Protein AF-A0A0Q6NPJ9-F1 (afdb_monomer_lite)

Radius of gyration: 23.0 Å; chains: 1; bounding box: 48×55×55 Å

Secondary structure (DSSP, 8-state):
-----------TT-S----HHHHHHHHHHHHHHHHH-TTTGGGGHHHHHHHHHHHHHHHHHHHHHHHHHHHHHHHHHHHT----

pLDDT: mean 81.9, std 17.86, range [44.81, 96.69]

Foldseek 3Di:
DDPDPPPPPPPPPPPPPDDLVNLVVVLVVLVVQLVVDVPCSVVSVVVNVVSVVVSVVRVVVVVVVVVVVVVVVVVVVVVVPDDD

Sequence (84 aa):
MEKMPSTEVPDAGSGLSITAELLELCMDRVAQAIVSDEKRGAVYLPIYDRLNAELAAIRRRAATLDDIRERVRRSLDRSRGPAR

Structure (mmCIF, N/CA/C/O backbone):
data_AF-A0A0Q6NPJ9-F1
#
_entry.id   AF-A0A0Q6NPJ9-F1
#
loop_
_atom_site.group_PDB
_atom_site.id
_atom_site.type_symbol
_atom_site.label_atom_id
_atom_site.label_alt_id
_atom_site.label_comp_id
_atom_site.label_asym_id
_atom_site.label_entity_id
_atom_site.label_seq_id
_atom_site.pdbx_PDB_ins_code
_atom_site.Cartn_x
_atom_site.Cartn_y
_atom_site.Cartn_z
_atom_site.occupancy
_atom_site.B_iso_or_equiv
_atom_site.auth_seq_id
_atom_site.auth_comp_id
_atom_site.auth_asym_id
_atom_site.auth_atom_id
_atom_site.pdbx_PDB_model_num
ATOM 1 N N . MET A 1 1 ? 6.196 46.068 -34.988 1.00 47.03 1 MET A N 1
ATOM 2 C CA . MET A 1 1 ? 5.886 44.623 -34.946 1.00 47.03 1 MET A CA 1
ATOM 3 C C . MET A 1 1 ? 6.222 44.162 -33.537 1.00 47.03 1 MET A C 1
ATOM 5 O O . MET A 1 1 ? 7.348 43.773 -33.258 1.00 47.03 1 MET A O 1
ATOM 9 N N . GLU A 1 2 ? 5.297 44.407 -32.612 1.00 45.91 2 GLU A N 1
ATOM 10 C CA . GLU A 1 2 ? 5.488 44.141 -31.186 1.00 45.91 2 GLU A CA 1
ATOM 11 C C . GLU A 1 2 ? 5.429 42.629 -30.965 1.00 45.91 2 GLU A C 1
ATOM 13 O O . GLU A 1 2 ? 4.431 41.982 -31.283 1.00 45.91 2 GLU A O 1
ATOM 18 N N . LYS A 1 3 ? 6.531 42.046 -30.483 1.00 53.34 3 LYS A N 1
ATOM 19 C CA . LYS A 1 3 ? 6.534 40.661 -30.018 1.00 53.34 3 LYS A CA 1
ATOM 20 C C . LYS A 1 3 ? 5.700 40.614 -28.745 1.00 53.34 3 LYS A C 1
ATOM 22 O O . LYS A 1 3 ? 6.148 41.072 -27.699 1.00 53.34 3 LYS A O 1
ATOM 27 N N . MET A 1 4 ? 4.493 40.073 -28.856 1.00 47.06 4 MET A N 1
ATOM 28 C CA . MET A 1 4 ? 3.710 39.669 -27.695 1.00 47.06 4 MET A CA 1
ATOM 29 C C . MET A 1 4 ? 4.554 38.708 -26.843 1.00 47.06 4 MET A C 1
ATOM 31 O O . MET A 1 4 ? 5.178 37.803 -27.410 1.00 47.06 4 MET A O 1
ATOM 35 N N . PRO A 1 5 ? 4.619 38.890 -25.513 1.00 52.91 5 PRO A N 1
ATOM 36 C CA . PRO A 1 5 ? 5.244 37.906 -24.650 1.00 52.91 5 PRO A CA 1
ATOM 37 C C . PRO A 1 5 ? 4.432 36.620 -24.767 1.00 52.91 5 PRO A C 1
ATOM 39 O O . PRO A 1 5 ? 3.220 36.627 -24.541 1.00 52.91 5 PRO A O 1
ATOM 42 N N . SER A 1 6 ? 5.097 35.537 -25.172 1.00 51.03 6 SER A N 1
ATOM 43 C CA . SER A 1 6 ? 4.543 34.192 -25.098 1.00 51.03 6 SER A CA 1
ATOM 44 C C . SER A 1 6 ? 3.944 34.023 -23.712 1.00 51.03 6 SER A C 1
ATOM 46 O O . SER A 1 6 ? 4.661 34.043 -22.715 1.00 51.03 6 SER A O 1
ATOM 48 N N . THR A 1 7 ? 2.620 33.924 -23.654 1.00 50.88 7 THR A N 1
ATOM 49 C CA . THR A 1 7 ? 1.923 33.443 -22.474 1.00 50.88 7 THR A CA 1
ATOM 50 C C . THR A 1 7 ? 2.409 32.018 -22.281 1.00 50.88 7 THR A C 1
ATOM 52 O O . THR A 1 7 ? 1.918 31.093 -22.925 1.00 50.88 7 THR A O 1
ATOM 55 N N . GLU A 1 8 ? 3.439 31.852 -21.456 1.00 47.88 8 GLU A N 1
ATOM 56 C CA . GLU A 1 8 ? 3.692 30.588 -20.794 1.00 47.88 8 GLU A CA 1
ATOM 57 C C . GLU A 1 8 ? 2.412 30.311 -20.020 1.00 47.88 8 GLU A C 1
ATOM 59 O O . GLU A 1 8 ? 2.128 30.926 -18.993 1.00 47.88 8 GLU A O 1
ATOM 64 N N . VAL A 1 9 ? 1.557 29.483 -20.620 1.00 55.53 9 VAL A N 1
ATOM 65 C CA . VAL A 1 9 ? 0.424 28.893 -19.931 1.00 55.53 9 VAL A CA 1
ATOM 66 C C . VAL A 1 9 ? 1.047 28.269 -18.689 1.00 55.53 9 VAL A C 1
ATOM 68 O O . VAL A 1 9 ? 1.922 27.416 -18.862 1.00 55.53 9 VAL A O 1
ATOM 71 N N . PRO A 1 10 ? 0.712 28.723 -17.468 1.00 47.50 10 PRO A N 1
ATOM 72 C CA . PRO A 1 10 ? 1.217 28.067 -16.281 1.00 47.50 10 PRO A CA 1
ATOM 73 C C . PRO A 1 10 ? 0.795 26.612 -16.414 1.00 47.50 10 PRO A C 1
ATOM 75 O O . PRO A 1 10 ? -0.399 26.314 -16.498 1.00 47.50 10 PRO A O 1
ATOM 78 N N . ASP A 1 11 ? 1.795 25.743 -16.554 1.00 50.69 11 ASP A N 1
ATOM 79 C CA . ASP A 1 11 ? 1.607 24.308 -16.573 1.00 50.69 11 ASP A CA 1
ATOM 80 C C . ASP A 1 11 ? 0.670 23.983 -15.415 1.00 50.69 11 ASP A C 1
ATOM 82 O O . ASP A 1 11 ? 0.944 24.304 -14.253 1.00 50.69 11 ASP A O 1
ATOM 86 N N . ALA A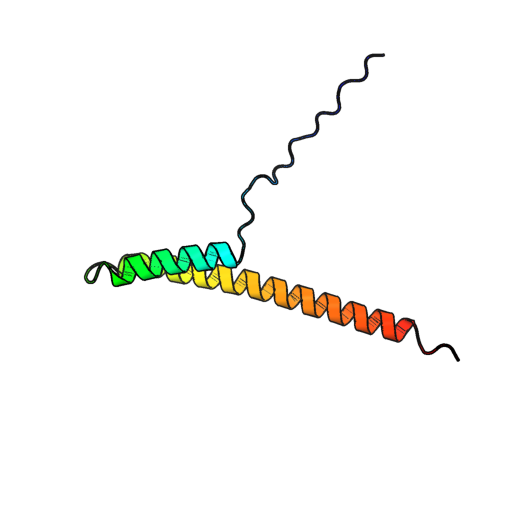 1 12 ? -0.471 23.377 -15.729 1.00 44.81 12 ALA A N 1
ATOM 87 C CA . ALA A 1 12 ? -1.433 22.896 -14.749 1.00 44.81 12 ALA A CA 1
ATOM 88 C C . ALA A 1 12 ? -0.866 21.694 -13.952 1.00 44.81 12 ALA A C 1
ATOM 90 O O . ALA A 1 12 ? -1.608 20.811 -13.532 1.00 44.81 12 ALA A O 1
ATOM 91 N N . GLY A 1 13 ? 0.456 21.656 -13.754 1.00 44.97 13 GLY A N 1
ATOM 92 C CA . GLY A 1 13 ? 1.259 20.679 -13.035 1.00 44.97 13 GLY A CA 1
ATOM 93 C C . GLY A 1 13 ? 1.709 21.156 -11.652 1.00 44.97 13 GLY A C 1
ATOM 94 O O . GLY A 1 13 ? 2.562 20.526 -11.041 1.00 44.97 13 GLY A O 1
ATOM 95 N N . SER A 1 14 ? 1.111 22.223 -11.108 1.00 47.28 14 SER A N 1
ATOM 96 C CA . SER A 1 14 ? 1.209 22.544 -9.671 1.00 47.28 14 SER A CA 1
ATOM 97 C C . SER A 1 14 ? 0.108 21.855 -8.844 1.00 47.28 14 SER A C 1
ATOM 99 O O . SER A 1 14 ? -0.276 22.304 -7.766 1.00 47.28 14 SER A O 1
ATOM 101 N N . GLY A 1 15 ? -0.445 20.754 -9.359 1.00 50.59 15 GLY A N 1
ATOM 102 C CA . GLY A 1 15 ? -1.144 19.780 -8.533 1.00 50.59 15 GLY A CA 1
ATOM 103 C C . GLY A 1 15 ? -0.087 18.922 -7.855 1.00 50.59 15 GLY A C 1
ATOM 104 O O . GLY A 1 15 ? 0.643 18.223 -8.547 1.00 50.59 15 GLY A O 1
ATOM 105 N N . LEU A 1 16 ? 0.024 18.997 -6.526 1.00 62.28 16 LEU A N 1
ATOM 106 C CA . LEU A 1 16 ? 0.904 18.137 -5.728 1.00 62.28 16 LEU A CA 1
ATOM 107 C C . LEU A 1 16 ? 0.814 16.686 -6.230 1.00 62.28 16 LEU A C 1
ATOM 109 O O . LEU A 1 16 ? -0.212 16.028 -6.050 1.00 62.28 16 LEU A O 1
ATOM 113 N N . SER A 1 17 ? 1.868 16.204 -6.892 1.00 74.62 17 SER A N 1
ATOM 114 C CA . SER A 1 17 ? 1.934 14.831 -7.387 1.00 74.62 17 SER A CA 1
ATOM 115 C C . SER A 1 17 ? 1.761 13.874 -6.213 1.00 74.62 17 SER A C 1
ATOM 117 O O . SER A 1 17 ? 2.575 13.874 -5.290 1.00 74.62 17 SER A O 1
ATOM 119 N N . ILE A 1 18 ? 0.701 13.064 -6.228 1.00 82.56 18 ILE A N 1
ATOM 120 C CA . ILE A 1 18 ? 0.465 12.070 -5.177 1.00 82.56 18 ILE A CA 1
ATOM 121 C C . ILE A 1 18 ? 1.515 10.965 -5.323 1.00 82.56 18 ILE A C 1
ATOM 123 O O . ILE A 1 18 ? 1.459 10.160 -6.254 1.00 82.56 18 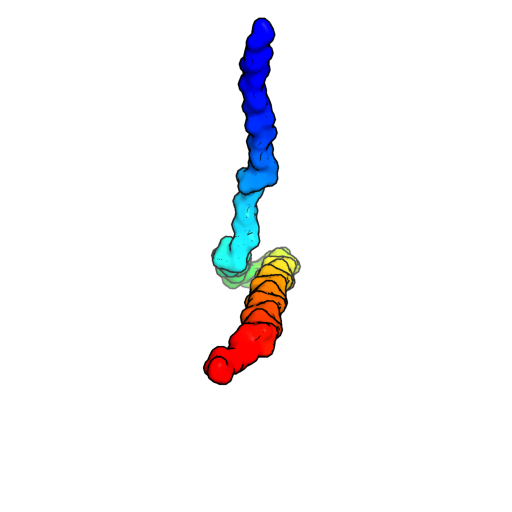ILE A O 1
ATOM 127 N N . THR A 1 19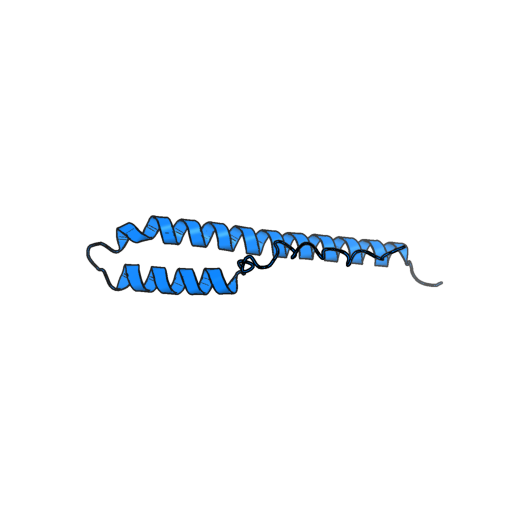 ? 2.486 10.945 -4.409 1.00 89.62 19 THR A N 1
ATOM 128 C CA . THR A 1 19 ? 3.521 9.907 -4.330 1.00 89.62 19 THR A CA 1
ATOM 129 C C . THR A 1 19 ? 3.081 8.759 -3.424 1.00 89.62 19 THR A C 1
ATOM 131 O O . THR A 1 19 ? 2.176 8.902 -2.599 1.00 89.62 19 THR A O 1
ATOM 134 N N . ALA A 1 20 ? 3.746 7.607 -3.560 1.00 91.00 20 ALA A N 1
ATOM 135 C CA . ALA A 1 20 ? 3.552 6.479 -2.649 1.00 91.00 20 ALA A CA 1
ATOM 136 C C . ALA A 1 20 ? 3.869 6.871 -1.195 1.00 91.00 20 ALA A C 1
ATOM 138 O O . ALA A 1 20 ? 3.098 6.549 -0.299 1.00 91.00 20 ALA A O 1
ATOM 139 N N . GLU A 1 21 ? 4.938 7.644 -0.983 1.00 91.12 21 GLU A N 1
ATOM 140 C CA . GLU A 1 21 ? 5.352 8.130 0.340 1.00 91.12 21 GLU A CA 1
ATOM 141 C C . GLU A 1 21 ? 4.279 9.013 0.991 1.00 91.12 21 GLU A C 1
ATOM 143 O O . GLU A 1 21 ? 3.995 8.887 2.181 1.00 91.12 21 GLU A O 1
ATOM 148 N N . LEU A 1 22 ? 3.637 9.892 0.211 1.00 92.94 22 LEU A N 1
ATOM 149 C CA . LEU A 1 22 ? 2.562 10.737 0.724 1.00 92.94 22 LEU A CA 1
ATOM 150 C C . LEU A 1 22 ? 1.331 9.906 1.111 1.00 92.94 22 LEU A C 1
ATOM 152 O O . LEU A 1 22 ? 0.710 10.176 2.139 1.00 92.94 22 LEU A O 1
ATOM 156 N N . LEU A 1 23 ? 0.986 8.890 0.313 1.00 93.38 23 LEU A N 1
ATOM 157 C CA . LEU A 1 23 ? -0.109 7.973 0.639 1.00 93.38 23 LEU A CA 1
ATOM 158 C C . LEU A 1 23 ? 0.182 7.162 1.901 1.00 93.38 23 LEU A C 1
ATOM 160 O O . LEU A 1 23 ? -0.706 7.040 2.738 1.00 93.38 23 LEU A O 1
ATOM 164 N N . GLU A 1 24 ? 1.404 6.657 2.065 1.00 94.00 24 GLU A N 1
ATOM 165 C CA . GLU A 1 24 ? 1.829 5.940 3.273 1.00 94.00 24 GLU A CA 1
ATOM 166 C C . GLU A 1 24 ? 1.707 6.831 4.514 1.00 94.00 24 GLU A C 1
ATOM 168 O O . GLU A 1 24 ? 1.054 6.446 5.482 1.00 94.00 24 GLU A O 1
ATOM 173 N N . LEU A 1 25 ? 2.187 8.077 4.442 1.00 95.50 25 LEU A N 1
ATOM 174 C CA . LEU A 1 25 ? 2.028 9.045 5.531 1.00 95.50 25 LEU A CA 1
ATOM 175 C C . LEU A 1 25 ? 0.549 9.325 5.858 1.00 95.50 25 LEU A C 1
ATOM 177 O O . LEU A 1 25 ? 0.172 9.480 7.023 1.00 95.50 25 LEU A O 1
ATOM 181 N N . CYS A 1 26 ? -0.311 9.415 4.841 1.00 94.81 26 CYS A N 1
ATOM 182 C CA . CYS A 1 26 ? -1.752 9.554 5.042 1.00 94.81 26 CYS A CA 1
ATOM 183 C C . CYS A 1 26 ? -2.355 8.312 5.712 1.00 94.81 26 CYS A C 1
ATOM 185 O O . CYS A 1 26 ? -3.181 8.457 6.615 1.00 94.81 26 CYS A O 1
ATOM 187 N N . MET A 1 27 ? -1.941 7.111 5.304 1.00 95.69 27 MET A N 1
ATOM 188 C CA . MET A 1 27 ? -2.391 5.854 5.902 1.00 95.69 27 MET A CA 1
ATOM 189 C C . MET A 1 27 ? -1.986 5.750 7.371 1.00 95.69 27 MET A C 1
ATOM 191 O O . MET A 1 27 ? -2.827 5.374 8.183 1.00 95.69 27 MET A O 1
ATOM 195 N N . ASP A 1 28 ? -0.766 6.154 7.730 1.00 96.69 28 ASP A N 1
ATOM 196 C CA . ASP A 1 28 ? -0.295 6.161 9.120 1.00 96.69 28 ASP A CA 1
ATOM 197 C C . ASP A 1 28 ? -1.170 7.050 10.010 1.00 96.69 28 ASP A C 1
ATOM 199 O O . ASP A 1 28 ? -1.577 6.656 11.105 1.00 96.69 28 ASP A O 1
ATOM 203 N N . ARG A 1 29 ? -1.542 8.237 9.516 1.00 95.56 29 ARG A N 1
ATOM 204 C CA . ARG A 1 29 ? -2.440 9.155 10.237 1.00 95.56 29 ARG A CA 1
ATOM 205 C C . ARG A 1 29 ? -3.841 8.577 10.412 1.00 95.56 29 ARG A C 1
ATOM 207 O O . ARG A 1 29 ? -4.434 8.721 11.479 1.00 95.56 29 ARG A O 1
ATOM 214 N N . VAL A 1 30 ? -4.375 7.922 9.381 1.00 94.50 30 VAL A N 1
ATOM 215 C CA . VAL A 1 30 ? -5.688 7.266 9.458 1.00 94.50 30 VAL A CA 1
ATOM 216 C C . VAL A 1 30 ? -5.639 6.079 10.420 1.00 94.50 30 VAL A C 1
ATOM 218 O O . VAL A 1 30 ? -6.535 5.941 11.247 1.00 94.50 30 VAL A O 1
ATOM 221 N N . ALA A 1 31 ? -4.580 5.269 10.384 1.00 94.88 31 ALA A N 1
ATOM 222 C CA . ALA A 1 31 ? -4.377 4.173 11.327 1.00 94.88 31 ALA A CA 1
ATOM 223 C C . ALA A 1 31 ? -4.312 4.684 12.773 1.00 94.88 31 ALA A C 1
ATOM 225 O O . ALA A 1 31 ? -4.972 4.131 13.653 1.00 94.88 31 ALA A O 1
ATOM 226 N N . GLN A 1 32 ? -3.596 5.786 13.013 1.00 95.38 32 GLN A N 1
ATOM 227 C CA . GLN A 1 32 ? -3.555 6.423 14.326 1.00 95.38 32 GLN A CA 1
ATOM 228 C C . GLN A 1 32 ? -4.947 6.884 14.782 1.00 95.38 32 GLN A C 1
ATOM 230 O O . GLN A 1 32 ? -5.307 6.660 15.937 1.00 95.38 32 GLN A O 1
ATOM 235 N N . ALA A 1 33 ? -5.748 7.481 13.893 1.00 92.75 33 ALA A N 1
ATOM 236 C CA . ALA A 1 33 ? -7.121 7.883 14.205 1.00 92.75 33 ALA A CA 1
ATOM 237 C C . ALA A 1 33 ? -8.033 6.682 14.518 1.00 92.75 33 ALA A C 1
ATOM 239 O O . ALA A 1 33 ? -8.812 6.748 15.465 1.00 92.75 33 ALA A O 1
ATOM 240 N N . ILE A 1 34 ? -7.898 5.575 13.777 1.00 93.44 34 ILE A N 1
ATOM 241 C CA . ILE A 1 34 ? -8.635 4.326 14.031 1.00 93.44 34 ILE A CA 1
ATOM 242 C C . ILE A 1 34 ? -8.321 3.792 15.429 1.00 93.44 34 ILE A C 1
ATOM 244 O O . ILE A 1 34 ? -9.238 3.468 16.177 1.00 93.44 34 ILE A O 1
ATOM 248 N N . VAL A 1 35 ? -7.036 3.707 15.782 1.00 94.00 35 VAL A N 1
ATOM 249 C CA . VAL A 1 35 ? -6.596 3.150 17.071 1.00 94.00 35 VAL A CA 1
ATOM 250 C C . VAL A 1 35 ? -6.930 4.082 18.238 1.00 94.00 35 VAL A C 1
ATOM 252 O O . VAL A 1 35 ? -7.246 3.608 19.324 1.00 94.00 35 VAL A O 1
ATOM 255 N N . SER A 1 36 ? -6.888 5.400 18.028 1.00 93.06 36 SER A N 1
ATOM 256 C CA . SER A 1 36 ? -7.166 6.383 19.086 1.00 93.06 36 SER A CA 1
ATOM 257 C C . SER A 1 36 ? -8.654 6.491 19.440 1.00 93.06 36 SER A C 1
ATOM 259 O O . SER A 1 36 ? -8.984 6.954 20.530 1.00 93.06 36 SER A O 1
ATOM 261 N N . ASP A 1 37 ? -9.554 6.078 18.544 1.00 88.62 37 ASP A N 1
ATOM 262 C CA . ASP A 1 37 ? -11.001 6.079 18.772 1.00 88.62 37 ASP A CA 1
ATOM 263 C C . ASP A 1 37 ? -11.533 4.640 18.881 1.00 88.62 37 ASP A C 1
ATOM 265 O O . ASP A 1 37 ? -12.066 4.075 17.928 1.00 88.62 37 ASP A O 1
ATOM 269 N N . GLU A 1 38 ? -11.422 4.037 20.069 1.00 78.19 38 GLU A N 1
ATOM 270 C CA . GLU A 1 38 ? -11.835 2.642 20.326 1.00 78.19 38 GLU A CA 1
ATOM 271 C C . GLU A 1 38 ? -13.297 2.333 19.956 1.00 78.19 38 GLU A C 1
ATOM 273 O O . GLU A 1 38 ? -13.637 1.183 19.679 1.00 78.19 38 GLU A O 1
ATOM 278 N N . LYS A 1 39 ? -14.190 3.332 19.964 1.00 81.88 39 LYS A N 1
ATOM 279 C CA . LYS A 1 39 ? -15.632 3.117 19.755 1.00 81.88 39 LYS A CA 1
ATOM 280 C C . LYS A 1 39 ? -16.092 3.459 18.348 1.00 81.88 39 LYS A C 1
ATOM 282 O O . LYS A 1 39 ? -17.098 2.909 17.899 1.00 81.88 39 LYS A O 1
ATOM 287 N N . ARG A 1 40 ? -15.415 4.383 17.667 1.00 87.69 40 ARG A N 1
ATOM 288 C CA . ARG A 1 40 ? -15.812 4.856 16.334 1.00 87.69 40 ARG A CA 1
ATOM 289 C C . ARG A 1 40 ? -14.721 4.701 15.289 1.00 87.69 40 ARG A C 1
ATOM 291 O O . ARG A 1 40 ? -14.998 4.994 14.135 1.00 87.69 40 ARG A O 1
ATOM 298 N N . GLY A 1 41 ? -13.553 4.157 15.618 1.00 85.56 41 GLY A N 1
ATOM 299 C CA . GLY A 1 41 ? -12.443 3.948 14.684 1.00 85.56 41 GLY A CA 1
ATOM 300 C C . GLY A 1 41 ? -12.848 3.230 13.392 1.00 85.56 41 GLY A C 1
ATOM 301 O O . GLY A 1 41 ? -12.356 3.558 12.314 1.00 85.56 41 GLY A O 1
ATOM 302 N N . ALA A 1 42 ? -13.841 2.337 13.463 1.00 92.06 42 ALA A N 1
ATOM 303 C CA . ALA A 1 42 ? -14.407 1.647 12.305 1.00 92.06 42 ALA A CA 1
ATOM 304 C C . ALA A 1 42 ? -14.929 2.586 11.194 1.00 92.06 42 ALA A C 1
ATOM 306 O O . ALA A 1 42 ? -14.924 2.199 10.027 1.00 92.06 42 ALA A O 1
ATOM 307 N N . VAL A 1 43 ? -15.332 3.825 11.510 1.00 94.44 43 VAL A N 1
ATOM 308 C CA . VAL A 1 43 ? -15.804 4.799 10.504 1.00 94.44 43 VAL A CA 1
ATOM 309 C C . VAL A 1 43 ? -14.699 5.248 9.548 1.00 94.44 43 VAL A C 1
ATOM 311 O O . VAL A 1 43 ? -14.994 5.722 8.453 1.00 94.44 43 VAL A O 1
ATOM 314 N N . TYR A 1 44 ? -13.434 5.091 9.942 1.00 93.81 44 TYR A N 1
ATOM 315 C CA . TYR A 1 44 ? -12.281 5.447 9.121 1.00 93.81 44 TYR A CA 1
ATOM 316 C C . TYR A 1 44 ? -11.773 4.280 8.262 1.00 93.81 44 TYR A C 1
ATOM 318 O O . TYR A 1 44 ? -10.985 4.516 7.347 1.00 93.81 44 TYR A O 1
ATOM 326 N N . LEU A 1 45 ? -12.238 3.042 8.493 1.00 93.81 45 LEU A N 1
ATOM 327 C CA . LEU A 1 45 ? -11.833 1.872 7.699 1.00 93.81 45 LEU A CA 1
ATOM 328 C C . LEU A 1 45 ? -12.051 2.065 6.188 1.00 93.81 45 LEU A C 1
ATOM 330 O O . LEU A 1 45 ? -11.110 1.815 5.438 1.00 93.81 45 LEU A O 1
ATOM 334 N N . PRO A 1 46 ? -13.186 2.619 5.709 1.00 96.31 46 PRO A N 1
ATOM 335 C CA . PRO A 1 46 ? -13.366 2.859 4.277 1.00 96.31 46 PRO A CA 1
ATOM 336 C C . PRO A 1 46 ? -12.329 3.822 3.681 1.00 96.31 46 PRO A C 1
ATOM 338 O O . PRO A 1 46 ? -11.967 3.709 2.509 1.00 96.31 46 PRO A O 1
ATOM 341 N N . ILE A 1 47 ? -11.844 4.783 4.476 1.00 94.44 47 ILE A N 1
ATOM 342 C CA . ILE A 1 47 ? -10.789 5.709 4.048 1.00 94.44 47 ILE A CA 1
ATOM 343 C C . ILE A 1 47 ? -9.464 4.952 3.945 1.00 94.44 47 ILE A C 1
ATOM 345 O O . ILE A 1 47 ? -8.760 5.086 2.944 1.00 94.44 47 ILE A O 1
ATOM 349 N N . TYR A 1 48 ? -9.147 4.139 4.952 1.00 94.50 48 TYR A N 1
ATOM 350 C CA . TYR A 1 48 ? -7.937 3.323 4.972 1.00 94.50 48 TYR A CA 1
ATOM 351 C C . TYR A 1 48 ? -7.880 2.353 3.781 1.00 94.50 48 TYR A C 1
ATOM 353 O O . TYR A 1 48 ? -6.875 2.309 3.070 1.00 94.50 48 TYR A O 1
ATOM 361 N N . ASP A 1 49 ? -8.982 1.656 3.494 1.00 96.50 49 ASP A N 1
ATOM 362 C CA . ASP A 1 49 ? -9.083 0.714 2.374 1.00 96.50 49 ASP A CA 1
ATOM 363 C C . ASP A 1 49 ? -8.860 1.400 1.022 1.00 96.50 49 ASP A C 1
ATOM 365 O O . ASP A 1 49 ? -8.130 0.891 0.166 1.00 96.50 49 ASP A O 1
ATOM 369 N N . ARG A 1 50 ? -9.439 2.594 0.834 1.00 96.12 50 ARG A N 1
ATOM 370 C CA . ARG A 1 50 ? -9.239 3.377 -0.390 1.00 96.12 50 ARG A CA 1
ATOM 371 C C . ARG A 1 50 ? -7.777 3.779 -0.571 1.00 96.12 50 ARG A C 1
ATOM 373 O O . ARG A 1 50 ? -7.247 3.630 -1.669 1.00 96.12 50 ARG A O 1
ATOM 380 N N . LEU A 1 51 ? -7.124 4.276 0.480 1.00 95.06 51 LEU A N 1
ATOM 381 C CA . LEU A 1 51 ? -5.710 4.662 0.417 1.00 95.06 51 LEU A CA 1
ATOM 382 C C . LEU A 1 51 ? -4.815 3.461 0.092 1.00 95.06 51 LEU A C 1
ATOM 384 O O . LEU A 1 51 ? -3.908 3.574 -0.733 1.00 95.06 51 LEU A O 1
ATOM 388 N N . ASN A 1 52 ? -5.121 2.300 0.670 1.00 95.75 52 ASN A N 1
ATOM 389 C CA . ASN A 1 52 ? -4.398 1.063 0.401 1.00 95.75 52 ASN A CA 1
ATOM 390 C C . ASN A 1 52 ? -4.530 0.631 -1.074 1.00 95.75 52 ASN A C 1
ATOM 392 O O . ASN A 1 52 ? -3.546 0.253 -1.714 1.00 95.75 52 ASN A O 1
ATOM 396 N N . ALA A 1 53 ? -5.730 0.751 -1.654 1.00 96.25 53 ALA A N 1
ATOM 397 C CA . ALA A 1 53 ? -5.964 0.459 -3.068 1.00 96.25 53 ALA A CA 1
ATOM 398 C C . ALA A 1 53 ? -5.187 1.403 -4.007 1.00 96.25 53 ALA A C 1
ATOM 400 O O . ALA A 1 53 ? -4.590 0.946 -4.986 1.00 96.25 53 ALA A O 1
ATOM 401 N N . GLU A 1 54 ? -5.147 2.701 -3.699 1.00 95.00 54 GLU A N 1
ATOM 402 C CA . GLU A 1 54 ? -4.379 3.686 -4.473 1.00 95.00 54 GLU A CA 1
ATOM 403 C C . GLU A 1 54 ? -2.868 3.424 -4.382 1.00 95.00 54 GLU A C 1
ATOM 405 O O . GLU A 1 54 ? -2.171 3.417 -5.401 1.00 95.00 54 GLU A O 1
ATOM 410 N N . LEU A 1 55 ? -2.356 3.114 -3.185 1.00 94.19 55 LEU A N 1
ATOM 411 C CA . LEU A 1 55 ? -0.948 2.766 -2.987 1.00 94.19 55 LEU A CA 1
ATOM 412 C C . LEU A 1 55 ? -0.564 1.525 -3.806 1.00 94.19 55 LEU A C 1
ATOM 414 O O . LEU A 1 55 ? 0.460 1.517 -4.498 1.00 94.19 55 LEU A O 1
ATOM 418 N N . ALA A 1 56 ? -1.411 0.493 -3.788 1.00 94.31 56 ALA A N 1
ATOM 419 C CA . ALA A 1 56 ? -1.222 -0.703 -4.600 1.00 94.31 56 ALA A CA 1
ATOM 420 C C . ALA A 1 56 ? -1.221 -0.381 -6.104 1.00 94.31 56 ALA A C 1
ATOM 422 O O . ALA A 1 56 ? -0.385 -0.903 -6.849 1.00 94.31 56 ALA A O 1
ATOM 423 N N . ALA A 1 57 ? -2.108 0.507 -6.562 1.00 94.06 57 ALA A N 1
ATOM 424 C CA . ALA A 1 57 ? -2.165 0.929 -7.957 1.00 94.06 57 ALA A CA 1
ATOM 425 C C . ALA A 1 57 ? -0.888 1.666 -8.393 1.00 94.06 57 ALA A C 1
ATOM 427 O O . ALA A 1 57 ? -0.345 1.360 -9.459 1.00 94.06 57 ALA A O 1
ATOM 428 N N . ILE A 1 58 ? -0.373 2.587 -7.572 1.00 92.19 58 ILE A N 1
ATOM 429 C CA . ILE A 1 58 ? 0.873 3.316 -7.855 1.00 92.19 58 ILE A CA 1
ATOM 430 C C . ILE A 1 58 ? 2.058 2.352 -7.920 1.00 92.19 58 ILE A C 1
ATOM 432 O O . ILE A 1 58 ? 2.794 2.349 -8.910 1.00 92.19 58 ILE A O 1
ATOM 436 N N . ARG A 1 59 ? 2.207 1.478 -6.920 1.00 91.31 59 ARG A N 1
ATOM 437 C CA . ARG A 1 59 ? 3.287 0.480 -6.885 1.00 91.31 59 ARG A CA 1
ATOM 438 C C . ARG A 1 59 ? 3.232 -0.460 -8.089 1.00 91.31 59 ARG A C 1
ATOM 440 O O . ARG A 1 59 ? 4.257 -0.728 -8.711 1.00 91.31 59 ARG A O 1
ATOM 447 N N . ARG A 1 60 ? 2.034 -0.907 -8.482 1.00 94.00 60 ARG A N 1
ATOM 448 C CA . ARG A 1 60 ? 1.847 -1.755 -9.668 1.00 94.00 60 ARG A CA 1
ATOM 449 C C . ARG A 1 60 ? 2.252 -1.041 -10.956 1.00 94.00 60 ARG A C 1
ATOM 451 O O . ARG A 1 60 ? 2.889 -1.655 -11.812 1.00 94.00 60 ARG A O 1
ATOM 458 N N . ARG A 1 61 ? 1.894 0.238 -11.114 1.00 91.62 61 ARG A N 1
ATOM 459 C CA . ARG A 1 61 ? 2.294 1.042 -12.281 1.00 91.62 61 ARG A CA 1
ATOM 460 C C . ARG A 1 61 ? 3.811 1.204 -12.344 1.00 91.62 61 ARG A C 1
ATOM 462 O O . ARG A 1 61 ? 4.377 0.988 -13.410 1.00 91.62 61 ARG A O 1
ATOM 469 N N . ALA A 1 62 ? 4.458 1.504 -11.216 1.00 89.69 62 ALA A N 1
ATOM 470 C CA . ALA A 1 62 ? 5.915 1.603 -11.133 1.00 89.69 62 ALA A CA 1
ATOM 471 C C . ALA A 1 62 ? 6.596 0.285 -11.540 1.00 89.69 62 ALA A C 1
ATOM 473 O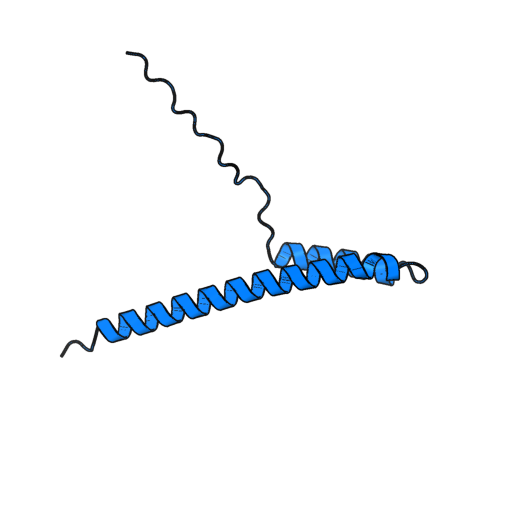 O . ALA A 1 62 ? 7.407 0.278 -12.462 1.00 89.69 62 ALA A O 1
ATOM 474 N N . ALA A 1 63 ? 6.167 -0.842 -10.964 1.00 92.62 63 ALA A N 1
ATOM 475 C CA . ALA A 1 63 ? 6.693 -2.162 -11.314 1.00 92.62 63 ALA A CA 1
ATOM 476 C C . ALA A 1 63 ? 6.484 -2.512 -12.799 1.00 92.62 63 ALA A C 1
ATOM 478 O O . ALA A 1 63 ? 7.366 -3.075 -13.442 1.00 92.62 63 ALA A O 1
ATOM 479 N N . THR A 1 64 ? 5.330 -2.145 -13.366 1.00 93.44 64 THR A N 1
ATOM 480 C CA . THR A 1 64 ? 5.040 -2.356 -14.794 1.00 93.44 64 THR A CA 1
ATOM 481 C C . THR A 1 64 ? 5.978 -1.536 -15.678 1.00 93.44 64 THR A C 1
ATOM 483 O O . THR A 1 64 ? 6.476 -2.038 -16.682 1.00 93.44 64 THR A O 1
ATOM 486 N N . LEU A 1 65 ? 6.238 -0.275 -15.319 1.00 92.62 65 LEU A N 1
ATOM 487 C CA . LEU A 1 65 ? 7.176 0.569 -16.057 1.00 92.62 65 LEU A CA 1
ATOM 488 C C . LEU A 1 65 ? 8.601 0.022 -15.990 1.00 92.62 65 LEU A C 1
ATOM 490 O O . LEU A 1 65 ? 9.294 0.037 -17.006 1.00 92.62 65 LEU A O 1
ATOM 494 N N . ASP A 1 66 ? 9.026 -0.484 -14.836 1.00 93.75 66 ASP A N 1
ATOM 495 C CA . ASP A 1 66 ? 10.351 -1.082 -14.688 1.00 93.75 66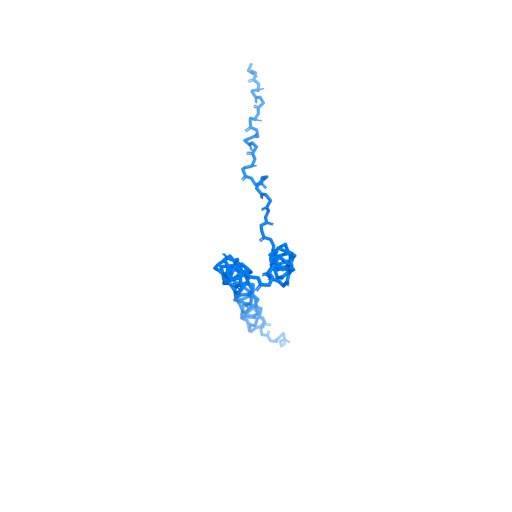 ASP A CA 1
ATOM 496 C C . ASP A 1 66 ? 10.492 -2.379 -15.494 1.00 93.75 66 ASP A C 1
ATOM 498 O O . ASP A 1 66 ? 11.503 -2.554 -16.174 1.00 93.75 66 ASP A O 1
ATOM 502 N N . ASP A 1 67 ? 9.461 -3.229 -15.541 1.00 94.19 67 ASP A N 1
ATOM 503 C CA . ASP A 1 67 ? 9.450 -4.408 -16.420 1.00 94.19 67 ASP A CA 1
ATOM 504 C C . ASP A 1 67 ? 9.519 -4.022 -17.907 1.00 94.19 67 ASP A C 1
ATOM 506 O O . ASP A 1 67 ? 10.298 -4.593 -18.673 1.00 94.19 67 ASP A O 1
ATOM 510 N N . ILE A 1 68 ? 8.771 -2.993 -18.326 1.00 95.12 68 ILE A N 1
ATOM 511 C CA . ILE A 1 68 ? 8.826 -2.478 -19.701 1.00 95.12 68 ILE A CA 1
ATOM 512 C C . ILE A 1 68 ? 10.230 -1.955 -20.026 1.00 95.12 68 ILE A C 1
ATOM 514 O O . ILE A 1 68 ? 10.783 -2.302 -21.073 1.00 95.12 68 ILE A O 1
ATOM 518 N N . ARG A 1 69 ? 10.826 -1.147 -19.141 1.00 92.88 69 ARG A N 1
ATOM 519 C CA . ARG A 1 69 ? 12.191 -0.617 -19.307 1.00 92.88 69 ARG A CA 1
ATOM 520 C C . ARG A 1 69 ? 13.201 -1.745 -19.443 1.00 92.88 69 ARG A C 1
ATOM 522 O O . ARG A 1 69 ? 14.039 -1.723 -20.343 1.00 92.88 69 ARG A O 1
ATOM 529 N N . GLU A 1 70 ? 13.084 -2.751 -18.592 1.00 94.31 70 GLU A N 1
ATOM 530 C CA . GLU A 1 70 ? 13.960 -3.909 -18.597 1.00 94.31 70 GLU A CA 1
ATOM 531 C C . GLU A 1 70 ? 13.807 -4.736 -19.878 1.00 94.31 70 GLU A C 1
ATOM 533 O O . GLU A 1 70 ? 14.792 -5.132 -20.50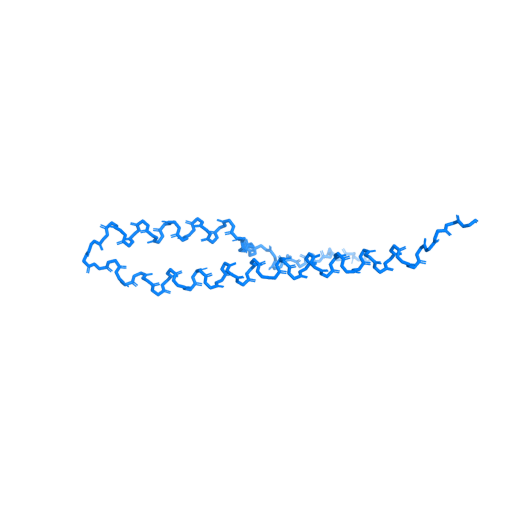8 1.00 94.31 70 GLU A O 1
ATOM 538 N N . ARG A 1 71 ? 12.570 -4.950 -20.327 1.00 92.44 71 ARG A N 1
ATOM 539 C CA . ARG A 1 71 ? 12.277 -5.635 -21.587 1.00 92.44 71 ARG A CA 1
ATOM 540 C C . ARG A 1 71 ? 12.866 -4.894 -22.784 1.00 92.44 71 ARG A C 1
ATOM 542 O O . ARG A 1 71 ? 13.436 -5.538 -23.669 1.00 92.44 71 ARG A O 1
ATOM 549 N N . VAL A 1 72 ? 12.748 -3.567 -22.812 1.00 93.81 72 VAL A N 1
ATOM 550 C CA . VAL A 1 72 ? 13.350 -2.722 -23.852 1.00 93.81 72 VAL A CA 1
ATOM 551 C C . VAL A 1 72 ? 14.873 -2.834 -23.811 1.00 93.81 72 VAL A C 1
ATOM 553 O O . VAL A 1 72 ? 15.470 -3.091 -24.854 1.00 93.81 72 VAL A O 1
ATOM 556 N N . ARG A 1 73 ? 15.496 -2.750 -22.627 1.00 90.50 73 ARG A N 1
ATOM 557 C CA . ARG A 1 73 ? 16.949 -2.921 -22.450 1.00 90.50 73 ARG A CA 1
ATOM 558 C C . ARG A 1 73 ? 17.437 -4.246 -23.040 1.00 90.50 73 ARG A C 1
ATOM 560 O O . ARG A 1 73 ? 18.256 -4.241 -23.953 1.00 90.50 73 ARG A O 1
ATOM 567 N N . ARG A 1 74 ? 16.827 -5.369 -22.643 1.00 89.94 74 ARG A N 1
ATOM 568 C CA . ARG A 1 74 ? 17.155 -6.702 -23.189 1.00 89.94 74 ARG A CA 1
ATOM 569 C C . ARG A 1 74 ? 16.925 -6.810 -24.695 1.00 89.94 74 ARG A C 1
ATOM 571 O O . ARG A 1 74 ? 17.569 -7.611 -25.370 1.00 89.94 74 ARG A O 1
ATOM 578 N N . SER A 1 75 ? 15.948 -6.086 -25.236 1.00 90.38 75 SER A N 1
ATOM 579 C CA . SER A 1 75 ? 15.718 -6.052 -26.681 1.00 90.38 75 SER A CA 1
ATOM 580 C C . SER A 1 75 ? 16.845 -5.316 -27.399 1.00 90.38 75 SER A C 1
ATOM 582 O O . SER A 1 75 ? 17.347 -5.823 -28.395 1.00 90.38 75 SER A O 1
ATOM 584 N N . LEU A 1 76 ? 17.260 -4.158 -26.885 1.00 88.31 76 LEU A N 1
ATOM 585 C CA . LEU A 1 76 ? 18.344 -3.357 -27.454 1.00 88.31 76 LEU A CA 1
ATOM 586 C C . LEU A 1 76 ? 19.693 -4.079 -27.373 1.00 88.31 76 LEU A C 1
ATOM 588 O O . LEU A 1 76 ? 20.437 -4.072 -28.352 1.00 88.31 76 LEU A O 1
ATOM 592 N N . ASP A 1 77 ? 19.976 -4.750 -26.257 1.00 85.19 77 ASP A N 1
ATOM 593 C CA . ASP A 1 77 ? 21.205 -5.530 -26.076 1.00 85.19 77 ASP A CA 1
ATOM 594 C C . ASP A 1 77 ? 21.279 -6.707 -27.059 1.00 85.19 77 ASP A C 1
ATOM 596 O O . ASP A 1 77 ? 22.333 -6.981 -27.628 1.00 85.19 77 ASP A O 1
ATOM 600 N N . ARG A 1 78 ? 20.142 -7.361 -27.341 1.00 78.75 78 ARG A N 1
ATOM 601 C CA . ARG A 1 78 ? 20.058 -8.405 -28.377 1.00 78.75 78 ARG A CA 1
ATOM 602 C C . ARG A 1 78 ? 20.255 -7.854 -29.787 1.00 78.75 78 ARG A C 1
ATOM 604 O O . ARG A 1 78 ? 20.908 -8.503 -30.599 1.00 78.75 78 ARG A O 1
ATOM 611 N N . SER A 1 79 ? 19.715 -6.671 -30.079 1.00 76.00 79 SER A N 1
ATOM 612 C CA . SER A 1 79 ? 19.897 -6.011 -31.378 1.00 76.00 79 SER A CA 1
ATOM 613 C C . SER A 1 79 ? 21.337 -5.537 -31.609 1.00 76.00 79 SER A C 1
ATOM 615 O O . SER A 1 79 ? 21.756 -5.406 -32.754 1.00 76.00 79 SER A O 1
ATOM 617 N N . ARG A 1 80 ? 22.107 -5.304 -30.541 1.00 73.06 80 ARG A N 1
ATOM 618 C CA . ARG A 1 80 ? 23.531 -4.929 -30.568 1.00 73.06 80 ARG A CA 1
ATOM 619 C C . ARG A 1 80 ? 24.477 -6.140 -30.522 1.00 73.06 80 ARG A C 1
ATOM 621 O O . ARG A 1 80 ? 25.547 -6.021 -29.940 1.00 73.06 80 ARG A O 1
ATOM 628 N N . GLY A 1 81 ? 24.076 -7.288 -31.085 1.00 63.06 81 GLY A N 1
ATOM 629 C CA . GLY A 1 81 ? 24.810 -8.565 -31.039 1.00 63.06 81 GLY A CA 1
ATOM 630 C C . GLY A 1 81 ? 26.342 -8.443 -31.159 1.00 63.06 81 GLY A C 1
ATOM 631 O O . GLY A 1 81 ? 26.833 -7.495 -31.772 1.00 63.06 81 GLY A O 1
ATOM 632 N N . PRO A 1 82 ? 27.098 -9.386 -30.558 1.00 57.66 82 PRO A N 1
ATOM 633 C CA . PRO A 1 82 ? 28.507 -9.205 -30.218 1.00 57.66 82 PRO A CA 1
ATOM 634 C C . PRO A 1 82 ? 29.293 -8.738 -31.438 1.00 57.66 82 PRO A C 1
ATOM 636 O O . PRO A 1 82 ? 29.200 -9.363 -32.496 1.00 57.66 82 PRO A O 1
ATOM 639 N N . ALA A 1 83 ? 30.047 -7.647 -31.276 1.00 58.16 83 ALA A N 1
ATOM 640 C CA . ALA A 1 83 ? 31.041 -7.225 -32.250 1.00 58.16 83 ALA A CA 1
ATOM 641 C C . ALA A 1 83 ? 31.985 -8.416 -32.481 1.00 58.16 83 ALA A C 1
ATOM 643 O O . ALA A 1 83 ? 32.782 -8.754 -31.606 1.00 58.16 83 ALA A O 1
ATOM 644 N N . ARG A 1 84 ? 31.777 -9.122 -33.594 1.00 50.56 84 ARG A N 1
ATOM 645 C CA . ARG A 1 84 ? 32.700 -10.132 -34.108 1.00 50.56 84 ARG A CA 1
ATOM 646 C C . ARG A 1 84 ? 33.923 -9.445 -34.684 1.00 50.56 84 ARG A C 1
ATOM 648 O O . ARG A 1 84 ? 33.735 -8.384 -35.320 1.00 50.56 84 ARG A O 1
#